Protein AF-A0A7V9G8Z5-F1 (afdb_monomer_lite)

Radius of gyration: 15.53 Å; chains: 1; bounding box: 45×29×44 Å

Foldseek 3Di:
DVVVCVVPPQPVVDDPPDDLLCLCVPQPVVLLVCCVVPVPCSNVVSLVVCCVPVCPPNLNLSNLLSCVLNVNDDLVVQCPRPPNQQSLLSCLQSVLSSCVVVVNLVSSLVSLVVSLPDDQSNHDVDRNVPSNVSSVVSNVVSVVD

Secondary structure (DSSP, 8-state):
-HHHHHHSPPPTT------GGGHHIIIIIHHHHHHHTT-TTHHHHHHHHHHHH-TTSGGGHHHHHHHHHTTSS-HHHHHT-SS-TTHHHHHHHHHHHHHHHTT-HHHHHHHHHHHHHS-HHHH-SS--HHHHHHHHHHHHHHTT-

Structure (mmCIF, N/CA/C/O backbone):
data_AF-A0A7V9G8Z5-F1
#
_entry.id   AF-A0A7V9G8Z5-F1
#
loop_
_atom_site.group_PDB
_atom_site.id
_atom_site.type_symbol
_atom_site.label_atom_id
_atom_site.label_alt_id
_atom_site.label_comp_id
_atom_site.label_asym_id
_atom_site.label_entity_id
_atom_site.label_seq_id
_atom_site.pdbx_PDB_ins_code
_atom_site.Cartn_x
_atom_site.Cartn_y
_atom_site.Cartn_z
_atom_site.occupancy
_atom_site.B_iso_or_equiv
_atom_site.auth_seq_id
_atom_site.auth_comp_id
_atom_site.auth_asym_id
_atom_site.auth_atom_id
_atom_site.pdbx_PDB_model_num
ATOM 1 N N . MET A 1 1 ? -31.283 4.859 -15.059 1.00 49.09 1 MET A N 1
ATOM 2 C CA . MET A 1 1 ? -29.972 4.399 -14.544 1.00 49.09 1 MET A CA 1
ATOM 3 C C . MET A 1 1 ? -29.201 3.516 -15.525 1.00 49.09 1 MET A C 1
ATOM 5 O O . MET A 1 1 ? -28.003 3.720 -15.611 1.00 49.09 1 MET A O 1
ATOM 9 N N . ALA A 1 2 ? -29.833 2.627 -16.309 1.00 52.03 2 ALA A N 1
ATOM 10 C CA . ALA A 1 2 ? -29.133 1.759 -17.279 1.00 52.03 2 ALA A CA 1
ATOM 11 C C . ALA A 1 2 ? -28.231 2.510 -18.292 1.00 52.03 2 ALA A C 1
ATOM 13 O O . ALA A 1 2 ? -27.101 2.116 -18.533 1.00 52.03 2 ALA A O 1
ATOM 14 N N . ARG A 1 3 ? -28.675 3.674 -18.781 1.00 54.94 3 ARG A N 1
ATOM 15 C CA . ARG A 1 3 ? -28.001 4.430 -19.854 1.00 54.94 3 ARG A CA 1
ATOM 16 C C . ARG A 1 3 ? -26.635 5.039 -19.497 1.00 54.94 3 ARG A C 1
ATOM 18 O O . ARG A 1 3 ? -25.871 5.362 -20.395 1.00 54.94 3 ARG A O 1
ATOM 25 N N . ALA A 1 4 ? -26.351 5.242 -18.209 1.00 41.53 4 ALA A N 1
ATOM 26 C CA . ALA A 1 4 ? -25.073 5.805 -17.770 1.00 41.53 4 ALA A CA 1
ATOM 27 C C . ALA A 1 4 ? -23.979 4.729 -17.712 1.00 41.53 4 ALA A C 1
ATOM 29 O O . ALA A 1 4 ? -22.848 5.000 -18.087 1.00 41.53 4 ALA A O 1
ATOM 30 N N . LEU A 1 5 ? -24.327 3.505 -17.300 1.00 47.25 5 LEU A N 1
ATOM 31 C CA . LEU A 1 5 ? -23.384 2.385 -17.267 1.00 47.25 5 LEU A CA 1
ATOM 32 C C . LEU A 1 5 ? -22.905 2.017 -18.674 1.00 47.25 5 LEU A C 1
ATOM 34 O O . LEU A 1 5 ? -21.713 1.821 -18.851 1.00 47.25 5 LEU A O 1
ATOM 38 N N . ASP A 1 6 ? -23.792 2.039 -19.672 1.00 67.56 6 ASP A N 1
ATOM 39 C CA . ASP A 1 6 ? -23.425 1.746 -21.065 1.00 67.56 6 ASP A CA 1
ATOM 40 C C . ASP A 1 6 ? -22.537 2.835 -21.693 1.00 67.56 6 ASP A C 1
ATOM 42 O O . ASP A 1 6 ? -21.683 2.541 -22.522 1.00 67.56 6 ASP A O 1
ATOM 46 N N . MET A 1 7 ? -22.705 4.102 -21.292 1.00 52.19 7 MET A N 1
ATOM 47 C CA . MET A 1 7 ? -21.887 5.218 -21.793 1.00 52.19 7 MET A CA 1
ATOM 48 C C . MET A 1 7 ? -20.462 5.233 -21.231 1.00 52.19 7 MET A C 1
ATOM 50 O O . MET A 1 7 ? -19.572 5.798 -21.863 1.00 52.19 7 MET A O 1
ATOM 54 N N . PHE A 1 8 ? -20.257 4.655 -20.047 1.00 58.12 8 PHE A N 1
ATOM 55 C CA . PHE A 1 8 ? -18.950 4.564 -19.389 1.00 58.12 8 PHE A CA 1
ATOM 56 C C . PHE A 1 8 ? -18.412 3.130 -19.345 1.00 58.12 8 PHE A C 1
ATOM 58 O O . PHE A 1 8 ? -17.396 2.880 -18.695 1.00 58.12 8 PHE A O 1
ATOM 65 N N . ALA A 1 9 ? -19.085 2.191 -20.014 1.00 61.31 9 ALA A N 1
ATOM 66 C CA . ALA A 1 9 ? -18.601 0.833 -20.165 1.00 61.31 9 ALA A CA 1
ATOM 67 C C . ALA A 1 9 ? -17.293 0.882 -20.954 1.00 61.31 9 ALA A C 1
ATOM 69 O O . ALA A 1 9 ? -17.237 1.410 -22.066 1.00 61.31 9 ALA A O 1
ATOM 70 N N . VAL A 1 10 ? -16.229 0.357 -20.353 1.00 58.94 10 VAL A N 1
ATOM 71 C CA . VAL A 1 10 ? -14.953 0.211 -21.045 1.00 58.94 10 VAL A CA 1
ATOM 72 C C . VAL A 1 10 ? -15.172 -0.819 -22.156 1.00 58.94 10 VAL A C 1
ATOM 74 O O . VAL A 1 10 ? -15.652 -1.910 -21.843 1.00 58.94 10 VAL A O 1
ATOM 77 N N . PRO A 1 11 ? -14.899 -0.488 -23.431 1.00 67.88 11 PRO A N 1
ATOM 78 C CA . PRO A 1 11 ? -15.093 -1.428 -24.528 1.00 67.88 11 PRO A CA 1
ATOM 79 C C . PRO A 1 11 ? -14.335 -2.735 -24.290 1.00 67.88 11 PRO A C 1
ATOM 81 O O . PRO A 1 11 ? -13.238 -2.717 -23.732 1.00 67.88 11 PRO A O 1
ATOM 84 N N . ASP A 1 12 ? -14.886 -3.858 -24.751 1.00 60.88 12 ASP A N 1
ATOM 85 C CA . ASP A 1 12 ? -14.206 -5.153 -24.663 1.00 60.88 12 ASP A CA 1
ATOM 86 C C . ASP A 1 12 ? -12.815 -5.084 -25.313 1.00 60.88 12 ASP A C 1
ATOM 88 O O . ASP A 1 12 ? -12.659 -4.657 -26.459 1.00 60.88 12 ASP A O 1
ATOM 92 N N . GLY A 1 13 ? -11.790 -5.495 -24.562 1.00 64.94 13 GLY A N 1
ATOM 93 C CA . GLY A 1 13 ? -10.387 -5.428 -24.987 1.00 64.94 13 GLY A CA 1
ATOM 94 C C . GLY A 1 13 ? -9.709 -4.070 -24.771 1.00 64.94 13 GLY A C 1
ATOM 95 O O . GLY A 1 13 ? -8.499 -3.966 -24.967 1.00 64.94 13 GLY A O 1
ATOM 96 N N . CYS A 1 14 ? -10.442 -3.048 -24.329 1.00 47.19 14 CYS A N 1
ATOM 97 C CA . CYS A 1 14 ? -9.861 -1.843 -23.759 1.00 47.19 14 CYS A CA 1
ATOM 98 C C . CYS A 1 14 ? -9.802 -1.991 -22.238 1.00 47.19 14 CYS A C 1
ATOM 100 O O . CYS A 1 14 ? -10.784 -2.338 -21.588 1.00 47.19 14 CYS A O 1
ATOM 102 N N . GLU A 1 15 ? -8.648 -1.692 -21.655 1.00 59.62 15 GLU A N 1
ATOM 103 C CA . GLU A 1 15 ? -8.539 -1.451 -20.221 1.00 59.62 15 GLU A CA 1
ATOM 104 C C . GLU A 1 15 ? -8.462 0.057 -19.995 1.00 59.62 15 GLU A C 1
ATOM 106 O O . GLU A 1 15 ? -7.972 0.809 -20.843 1.00 59.62 15 GLU A O 1
ATOM 111 N N . PHE A 1 16 ? -8.979 0.523 -18.859 1.00 52.06 16 PHE A N 1
ATOM 112 C CA . PHE A 1 16 ? -8.830 1.917 -18.463 1.00 52.06 16 PHE A CA 1
ATOM 113 C C . PHE A 1 16 ? -7.331 2.205 -18.281 1.00 52.06 16 PHE A C 1
ATOM 115 O O . PHE A 1 16 ? -6.743 1.878 -17.249 1.00 52.06 16 PHE A O 1
ATOM 122 N N . HIS A 1 17 ? -6.715 2.827 -19.285 1.00 52.06 17 HIS A N 1
ATOM 123 C CA . HIS A 1 17 ? -5.399 3.439 -19.166 1.00 52.06 17 HIS A CA 1
ATOM 124 C C . HIS A 1 17 ? -5.562 4.765 -18.427 1.00 52.06 17 HIS A C 1
ATOM 126 O O . HIS A 1 17 ? -5.611 5.838 -19.027 1.00 52.06 17 HIS A O 1
ATOM 132 N N . GLN A 1 18 ? -5.735 4.694 -17.108 1.00 54.31 18 GLN A N 1
ATOM 133 C CA . GLN A 1 18 ? -5.551 5.885 -16.293 1.00 54.31 18 GLN A CA 1
ATOM 134 C C . GLN A 1 18 ? -4.058 6.198 -16.322 1.00 54.31 18 GLN A C 1
ATOM 136 O O . GLN A 1 18 ? -3.235 5.330 -16.037 1.00 54.31 18 GLN A O 1
ATOM 141 N N . SER A 1 19 ? -3.725 7.425 -16.724 1.00 52.47 19 SER A N 1
ATOM 142 C CA . SER A 1 19 ? -2.387 7.985 -16.568 1.00 52.47 19 SER A CA 1
ATOM 143 C C . SER A 1 19 ? -1.859 7.685 -15.160 1.00 52.47 19 SER A C 1
ATOM 145 O O . SER A 1 19 ? -2.642 7.625 -14.210 1.00 52.47 19 SER A O 1
ATOM 147 N N . GLU A 1 20 ? -0.546 7.483 -15.065 1.00 58.03 20 GLU A N 1
ATOM 148 C CA . GLU A 1 20 ? 0.275 6.897 -13.985 1.00 58.03 20 GLU A CA 1
ATOM 149 C C . GLU A 1 20 ? -0.131 7.182 -12.513 1.00 58.03 20 GLU A C 1
ATOM 151 O O . GLU A 1 20 ? 0.265 6.449 -11.609 1.00 58.03 20 GLU A O 1
ATOM 156 N N . GLY A 1 21 ? -0.961 8.189 -12.234 1.00 64.19 21 GLY A N 1
ATOM 157 C CA . GLY A 1 21 ? -1.369 8.623 -10.895 1.00 64.19 21 GLY A CA 1
ATOM 158 C C . GLY A 1 21 ? -2.452 7.808 -10.169 1.00 64.19 21 GLY A C 1
ATOM 159 O O . GLY A 1 21 ? -2.797 8.174 -9.050 1.00 64.19 21 GLY A O 1
ATOM 160 N N . PHE A 1 22 ? -3.023 6.734 -10.738 1.00 76.62 22 PHE A N 1
ATOM 161 C CA . PHE A 1 22 ? -4.100 5.964 -10.067 1.00 76.62 22 PHE A CA 1
ATOM 162 C C . PHE A 1 22 ? -3.795 4.485 -9.804 1.00 76.62 22 PHE A C 1
ATOM 164 O O . PHE A 1 22 ? -4.663 3.745 -9.332 1.00 76.62 22 PHE A O 1
ATOM 171 N N . THR A 1 23 ? -2.559 4.047 -10.035 1.00 83.56 23 THR A N 1
ATOM 172 C CA . THR A 1 23 ? -2.156 2.643 -9.898 1.00 83.56 23 THR A CA 1
ATOM 173 C C . THR A 1 23 ? -2.435 2.090 -8.494 1.00 83.56 23 THR A C 1
ATOM 175 O O . THR A 1 23 ? -3.166 1.110 -8.344 1.00 83.56 23 THR A O 1
ATOM 178 N N . LEU A 1 24 ? -1.959 2.756 -7.437 1.00 89.44 24 LEU A N 1
ATOM 179 C CA . LEU A 1 24 ? -2.230 2.322 -6.058 1.00 89.44 24 LEU A CA 1
ATOM 180 C C . LEU A 1 24 ? -3.725 2.348 -5.714 1.00 89.44 24 LEU A C 1
ATOM 182 O O . LEU A 1 24 ? -4.198 1.503 -4.951 1.00 89.44 24 LEU A O 1
ATOM 186 N N . ASN A 1 25 ? -4.485 3.279 -6.290 1.00 89.06 25 ASN A N 1
ATOM 187 C CA . ASN A 1 25 ? -5.906 3.417 -5.990 1.00 89.06 25 ASN A CA 1
ATOM 188 C C . ASN A 1 25 ? -6.683 2.164 -6.407 1.00 89.06 25 ASN A C 1
ATOM 190 O O . ASN A 1 25 ? -7.397 1.581 -5.590 1.00 89.06 25 ASN A O 1
ATOM 194 N N . ASN A 1 26 ? -6.488 1.718 -7.646 1.00 88.19 26 ASN A N 1
ATOM 195 C CA . ASN A 1 26 ? -7.261 0.621 -8.224 1.00 88.19 26 ASN A CA 1
ATOM 196 C C . ASN A 1 26 ? -6.842 -0.752 -7.683 1.00 88.19 26 ASN A C 1
ATOM 198 O O . ASN A 1 26 ? -7.700 -1.590 -7.406 1.00 88.19 26 ASN A O 1
ATOM 202 N N . TYR A 1 27 ? -5.538 -0.973 -7.494 1.00 91.69 27 TYR A N 1
ATOM 203 C CA . TYR A 1 27 ? -5.013 -2.301 -7.162 1.00 91.69 27 TYR A CA 1
ATOM 204 C C . TYR A 1 27 ? -4.801 -2.537 -5.665 1.00 91.69 27 TYR A C 1
ATOM 206 O O . TYR A 1 27 ? -4.725 -3.687 -5.239 1.00 91.69 27 TYR A O 1
ATOM 214 N N . VAL A 1 28 ? -4.718 -1.476 -4.856 1.00 95.81 28 VAL A N 1
ATOM 215 C CA . VAL A 1 28 ? -4.359 -1.584 -3.433 1.00 95.81 28 VAL A CA 1
ATOM 216 C C . VAL A 1 28 ? -5.395 -0.915 -2.530 1.00 95.81 28 VAL A C 1
ATOM 218 O O . VAL A 1 28 ? -5.995 -1.574 -1.680 1.00 95.81 28 VAL A O 1
ATOM 221 N N . ILE A 1 29 ? -5.644 0.384 -2.712 1.00 96.69 29 ILE A N 1
ATOM 222 C CA . ILE A 1 29 ? -6.465 1.174 -1.782 1.00 96.69 29 ILE A CA 1
ATOM 223 C C . ILE A 1 29 ? -7.939 0.771 -1.864 1.00 96.69 29 ILE A C 1
ATOM 225 O O . ILE A 1 29 ? -8.553 0.515 -0.830 1.00 96.69 29 ILE A O 1
ATOM 229 N N . VAL A 1 30 ? -8.525 0.671 -3.060 1.00 96.19 30 VAL A N 1
ATOM 230 C CA . VAL A 1 30 ? -9.938 0.281 -3.208 1.00 96.19 30 VAL A CA 1
ATOM 231 C C . VAL A 1 30 ? -10.205 -1.128 -2.654 1.00 96.19 30 VAL A C 1
ATOM 233 O O . VAL A 1 30 ? -11.132 -1.263 -1.850 1.00 96.19 30 VAL A O 1
ATOM 236 N N . PRO A 1 31 ? -9.417 -2.174 -2.980 1.00 96.75 31 PRO A N 1
ATOM 237 C CA . PRO A 1 31 ? -9.571 -3.489 -2.354 1.00 96.75 31 PRO A CA 1
ATOM 238 C C . PRO A 1 31 ? -9.452 -3.458 -0.827 1.00 96.75 31 PRO A C 1
ATOM 240 O O . PRO A 1 31 ? -10.258 -4.086 -0.141 1.00 96.75 31 PRO A O 1
ATOM 243 N N . PHE A 1 32 ? -8.512 -2.679 -0.284 1.00 98.12 32 PHE A N 1
ATOM 244 C CA . PHE A 1 32 ? -8.382 -2.495 1.161 1.00 98.12 32 PHE A CA 1
ATOM 245 C C . PHE A 1 32 ? -9.621 -1.839 1.788 1.00 98.12 32 PHE A C 1
ATOM 247 O O . PHE A 1 32 ? -10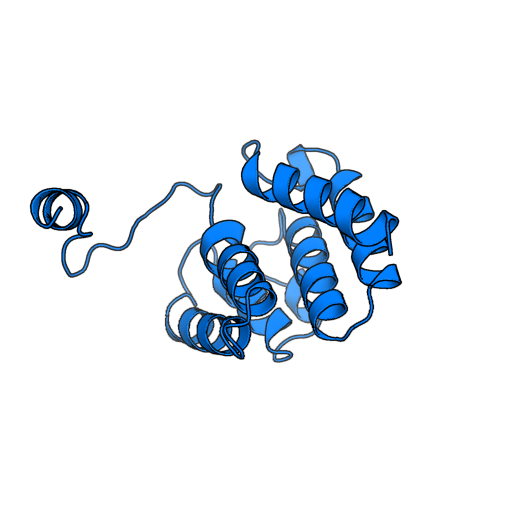.120 -2.305 2.811 1.00 98.12 32 PHE A O 1
ATOM 254 N N . LEU A 1 33 ? -10.161 -0.786 1.171 1.00 97.25 33 LEU A N 1
ATOM 255 C CA . LEU A 1 33 ? -11.387 -0.135 1.642 1.00 97.25 33 LEU A CA 1
ATOM 256 C C . LEU A 1 33 ? -12.585 -1.094 1.623 1.00 97.25 33 LEU A C 1
ATOM 258 O O . LEU A 1 33 ? -13.399 -1.069 2.547 1.00 97.25 33 LEU A O 1
ATOM 262 N N . ARG A 1 34 ? -12.676 -1.967 0.612 1.00 96.94 34 ARG A N 1
ATOM 263 C CA . ARG A 1 34 ? -13.701 -3.021 0.553 1.00 96.94 34 ARG A CA 1
ATOM 264 C C . ARG A 1 34 ? -13.545 -4.007 1.710 1.00 96.94 34 ARG A C 1
ATOM 266 O O . ARG A 1 34 ? -14.535 -4.283 2.388 1.00 96.94 34 ARG A O 1
ATOM 273 N N . GLU A 1 35 ? -12.320 -4.438 2.004 1.00 97.19 35 GLU A N 1
ATOM 274 C CA . GLU A 1 35 ? -12.019 -5.292 3.160 1.00 97.19 35 GLU A CA 1
ATOM 275 C C . GLU A 1 35 ? -12.470 -4.631 4.478 1.00 97.19 35 GLU A C 1
ATOM 277 O O . GLU A 1 35 ? -13.197 -5.239 5.264 1.00 97.19 35 GLU A O 1
ATOM 282 N N . LEU A 1 36 ? -12.140 -3.346 4.681 1.00 94.75 36 LEU A N 1
ATOM 283 C CA . LEU A 1 36 ? -12.574 -2.572 5.854 1.00 94.75 36 LEU A CA 1
ATOM 284 C C . LEU A 1 36 ? -14.098 -2.407 5.947 1.00 94.75 36 LEU A C 1
ATOM 286 O O . LEU A 1 36 ? -14.632 -2.281 7.048 1.00 94.75 36 LEU A O 1
ATOM 290 N N . SER A 1 37 ? -14.800 -2.403 4.813 1.00 96.81 37 SER A N 1
ATOM 291 C CA . SER A 1 37 ? -16.266 -2.319 4.759 1.00 96.81 37 SER A CA 1
ATOM 292 C C . SER A 1 37 ? -16.979 -3.655 5.007 1.00 96.81 37 SER A C 1
ATOM 294 O O . SER A 1 37 ? -18.207 -3.693 5.046 1.00 96.81 37 SER A O 1
ATOM 296 N N . GLY A 1 38 ? -16.228 -4.746 5.197 1.00 96.69 38 GLY A N 1
ATOM 297 C CA . GLY A 1 38 ? -16.762 -6.074 5.499 1.00 96.69 38 GLY A CA 1
ATOM 298 C C . GLY A 1 38 ? -16.786 -7.051 4.320 1.00 96.69 38 GLY A C 1
ATOM 299 O O . GLY A 1 38 ? -17.174 -8.203 4.517 1.00 96.69 38 GLY A O 1
ATOM 300 N N . ASP A 1 39 ? -16.342 -6.647 3.124 1.00 97.50 39 ASP A N 1
ATOM 301 C CA . ASP A 1 39 ? -16.145 -7.556 1.986 1.00 97.50 39 ASP A CA 1
ATOM 302 C C . ASP A 1 39 ? -14.873 -8.388 2.204 1.00 97.50 39 ASP A C 1
ATOM 304 O O . ASP A 1 39 ? -13.790 -8.065 1.714 1.00 97.50 39 ASP A O 1
ATOM 308 N N . ARG A 1 40 ? -15.006 -9.446 3.012 1.00 97.12 40 ARG A N 1
ATOM 309 C CA . ARG A 1 40 ? -13.882 -10.299 3.405 1.00 97.12 40 ARG A CA 1
ATOM 310 C C . ARG A 1 40 ? -13.214 -10.947 2.190 1.00 97.12 40 ARG A C 1
ATOM 312 O O . ARG A 1 40 ? -13.867 -11.543 1.325 1.00 97.12 40 ARG A O 1
ATOM 319 N N . GLY A 1 41 ? -11.890 -10.882 2.154 1.00 97.31 41 GLY A N 1
ATOM 320 C CA . GLY A 1 41 ? -11.057 -11.420 1.083 1.00 97.31 41 GLY A CA 1
ATOM 321 C C . GLY A 1 41 ? -11.029 -10.567 -0.187 1.00 97.31 41 GLY A C 1
ATOM 322 O O . GLY A 1 41 ? -10.483 -11.028 -1.191 1.00 97.31 41 GLY A O 1
ATOM 323 N N . ALA A 1 42 ? -11.591 -9.354 -0.177 1.00 97.44 42 ALA A N 1
ATOM 324 C CA . ALA A 1 42 ? -11.480 -8.414 -1.289 1.00 97.44 42 ALA A CA 1
ATOM 325 C C . ALA A 1 42 ? -10.014 -8.141 -1.641 1.00 97.44 42 ALA A C 1
ATOM 327 O O . ALA A 1 42 ? -9.658 -8.181 -2.821 1.00 97.44 42 ALA A O 1
ATOM 328 N N . MET A 1 43 ? -9.154 -7.957 -0.632 1.00 97.81 43 MET A N 1
ATOM 329 C CA . MET A 1 43 ? -7.725 -7.737 -0.864 1.00 97.81 43 MET A CA 1
ATOM 330 C 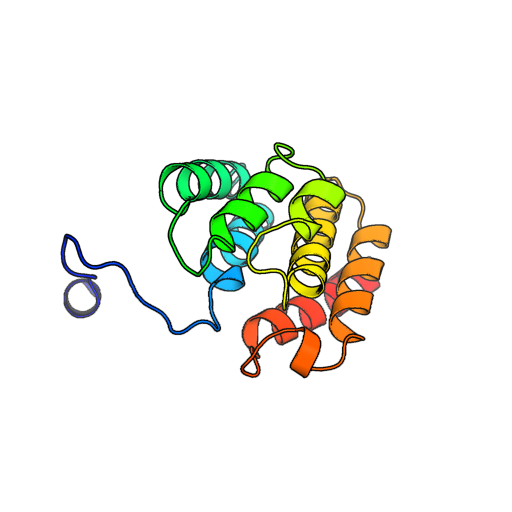C . MET A 1 43 ? -7.052 -8.966 -1.486 1.00 97.81 43 MET A C 1
ATOM 332 O O . MET A 1 43 ? -6.328 -8.849 -2.474 1.00 97.81 43 MET A O 1
ATOM 336 N N . ALA A 1 44 ? -7.330 -10.160 -0.954 1.00 98.19 44 ALA A N 1
ATOM 337 C CA . ALA A 1 44 ? -6.743 -11.402 -1.454 1.00 98.19 44 ALA A CA 1
ATOM 338 C C . ALA A 1 44 ? -7.139 -11.678 -2.916 1.00 98.19 44 ALA A C 1
ATOM 340 O O . ALA A 1 44 ? -6.284 -12.022 -3.733 1.00 98.19 44 ALA A O 1
ATOM 341 N N . ARG A 1 45 ? -8.419 -11.473 -3.267 1.00 97.88 45 ARG A N 1
ATOM 342 C CA . ARG A 1 45 ? -8.909 -11.616 -4.649 1.00 97.88 45 ARG A CA 1
ATOM 343 C C . ARG A 1 45 ? -8.255 -10.607 -5.588 1.00 97.88 45 ARG A C 1
ATOM 345 O O . ARG A 1 45 ? -7.799 -11.000 -6.657 1.00 97.88 45 ARG A O 1
ATOM 352 N N . ALA A 1 46 ? -8.164 -9.340 -5.180 1.00 96.44 46 ALA A N 1
ATOM 353 C CA . ALA A 1 46 ? -7.519 -8.304 -5.982 1.00 96.44 46 ALA A CA 1
ATOM 354 C C . ALA A 1 46 ? -6.031 -8.603 -6.214 1.00 96.44 46 ALA A C 1
ATOM 356 O O . ALA A 1 46 ? -5.552 -8.482 -7.341 1.00 96.44 46 ALA A O 1
ATOM 357 N N . CYS A 1 47 ? -5.312 -9.067 -5.187 1.00 97.88 47 CYS A N 1
ATOM 358 C CA . CYS A 1 47 ? -3.906 -9.442 -5.326 1.00 97.88 47 CYS A CA 1
ATOM 359 C C . CYS A 1 47 ? -3.723 -10.627 -6.285 1.00 97.88 47 CYS A C 1
ATOM 361 O O . CYS A 1 47 ? -2.827 -10.603 -7.129 1.00 97.88 47 CYS A O 1
ATOM 363 N N . ALA A 1 48 ? -4.571 -11.655 -6.179 1.00 98.00 48 ALA A N 1
ATOM 364 C CA . ALA A 1 48 ? -4.529 -12.809 -7.073 1.00 98.00 48 ALA A CA 1
ATOM 365 C C . ALA A 1 48 ? -4.781 -12.406 -8.537 1.00 98.00 48 ALA A C 1
ATOM 367 O O . ALA A 1 48 ? -4.001 -12.776 -9.417 1.00 98.00 48 ALA A O 1
ATOM 368 N N . ASP A 1 49 ? -5.817 -11.603 -8.785 1.00 96.12 49 ASP A N 1
ATOM 369 C CA . ASP A 1 49 ? -6.166 -11.138 -10.129 1.00 96.12 49 ASP A CA 1
ATOM 370 C C . ASP A 1 49 ? -5.055 -10.264 -10.732 1.00 96.12 49 ASP A C 1
ATOM 372 O O . ASP A 1 49 ? -4.523 -10.583 -11.800 1.00 96.12 49 ASP A O 1
ATOM 376 N N . THR A 1 50 ? -4.598 -9.253 -9.985 1.00 95.31 50 THR A N 1
ATOM 377 C CA . THR A 1 50 ? -3.521 -8.335 -10.395 1.00 95.31 50 THR A CA 1
ATOM 378 C C . THR A 1 50 ? -2.243 -9.094 -10.741 1.00 95.31 50 THR A C 1
ATOM 380 O O . THR A 1 50 ? -1.614 -8.835 -11.764 1.00 95.31 50 THR A O 1
ATOM 383 N N . ARG A 1 51 ? -1.854 -10.088 -9.936 1.00 96.31 51 ARG A N 1
ATOM 384 C CA . ARG A 1 51 ? -0.658 -10.894 -10.223 1.00 96.31 51 ARG A CA 1
ATOM 385 C C . ARG A 1 51 ? -0.789 -11.734 -11.487 1.00 96.31 51 ARG A C 1
ATOM 387 O O . ARG A 1 51 ? 0.222 -11.975 -12.144 1.00 96.31 51 ARG A O 1
ATOM 394 N N . SER A 1 52 ? -1.999 -12.187 -11.810 1.00 96.00 52 SER A N 1
ATOM 395 C CA . SER A 1 52 ? -2.255 -13.008 -12.995 1.00 96.00 52 SER A CA 1
ATOM 396 C C . SER A 1 52 ? -2.306 -12.203 -14.297 1.00 96.00 52 SER A C 1
ATOM 398 O O . SER A 1 52 ? -1.995 -12.751 -15.351 1.00 96.00 52 SER A O 1
ATOM 400 N N . ARG A 1 53 ? -2.651 -10.908 -14.231 1.00 91.44 53 ARG A N 1
ATOM 401 C CA . ARG A 1 53 ? -2.917 -10.073 -15.418 1.00 91.44 53 ARG A CA 1
ATOM 402 C C . ARG A 1 53 ? -1.930 -8.928 -15.610 1.00 91.44 53 ARG A C 1
ATOM 404 O O . ARG A 1 53 ? -1.558 -8.612 -16.732 1.00 91.44 53 ARG A O 1
ATOM 411 N N . CYS A 1 54 ? -1.448 -8.332 -14.525 1.00 90.94 54 CYS A N 1
ATOM 412 C CA . CYS A 1 54 ? -0.743 -7.052 -14.569 1.00 90.94 54 CYS A CA 1
ATOM 413 C C . CYS A 1 54 ? 0.786 -7.186 -14.525 1.00 90.94 54 CYS A C 1
ATOM 415 O O . CYS A 1 54 ? 1.470 -6.230 -14.167 1.00 90.94 54 CYS A O 1
ATOM 417 N N . ARG A 1 55 ? 1.356 -8.349 -14.885 1.00 92.38 55 ARG A N 1
ATOM 418 C CA . ARG A 1 55 ? 2.821 -8.553 -14.862 1.00 92.38 55 ARG A CA 1
ATOM 419 C C . ARG A 1 55 ? 3.576 -7.560 -15.749 1.00 92.38 55 ARG A C 1
ATOM 421 O O . ARG A 1 55 ? 4.716 -7.248 -15.436 1.00 92.38 55 ARG A O 1
ATOM 428 N N . TYR A 1 56 ? 2.962 -7.079 -16.826 1.00 88.38 56 TYR A N 1
ATOM 429 C CA . TYR A 1 56 ? 3.584 -6.172 -17.798 1.00 88.38 56 TYR A CA 1
ATOM 430 C C . TYR A 1 56 ? 2.857 -4.824 -17.913 1.00 88.38 56 TYR A C 1
ATOM 432 O O . TYR A 1 56 ? 3.016 -4.124 -18.907 1.00 88.38 56 TYR A O 1
ATOM 440 N N . VAL A 1 57 ? 2.046 -4.470 -16.914 1.00 87.31 57 VAL A N 1
ATOM 441 C CA . VAL A 1 57 ? 1.234 -3.245 -16.902 1.00 87.31 57 VAL A CA 1
ATOM 442 C C . VAL A 1 57 ? 1.864 -2.235 -15.938 1.00 87.31 57 VAL A C 1
ATOM 444 O O . VAL A 1 57 ? 2.315 -2.643 -14.868 1.00 87.31 57 VAL A O 1
ATOM 447 N N . TYR A 1 58 ? 1.886 -0.947 -16.310 1.00 85.88 58 TYR A N 1
ATOM 448 C CA . TYR A 1 58 ? 2.403 0.172 -15.496 1.00 85.88 58 TYR A CA 1
ATOM 449 C C . TYR A 1 58 ? 3.759 -0.146 -14.859 1.00 85.88 58 TYR A C 1
ATOM 451 O O . TYR A 1 58 ? 3.872 -0.265 -13.637 1.00 85.88 58 TYR A O 1
ATOM 459 N N . GLU A 1 59 ? 4.754 -0.437 -15.704 1.00 90.69 59 GLU A N 1
ATOM 460 C CA . GLU A 1 59 ? 6.128 -0.705 -15.257 1.00 90.69 59 GLU A CA 1
ATOM 461 C C . GLU A 1 59 ? 6.226 -1.848 -14.222 1.00 90.69 59 GLU A C 1
ATOM 463 O O . GLU A 1 59 ? 7.229 -1.999 -13.527 1.00 90.69 59 GLU A O 1
ATOM 468 N N . GLN A 1 60 ? 5.209 -2.720 -14.172 1.00 93.06 60 GLN A N 1
ATOM 469 C CA . GLN A 1 60 ? 5.032 -3.830 -13.228 1.00 93.06 60 GLN A CA 1
ATOM 470 C C . GLN A 1 60 ? 4.678 -3.422 -11.785 1.00 93.06 60 GLN A C 1
ATOM 472 O O . GLN A 1 60 ? 4.555 -4.304 -10.930 1.00 93.06 60 GLN A O 1
ATOM 477 N N . HIS A 1 61 ? 4.438 -2.140 -11.493 1.00 93.31 61 HIS A N 1
ATOM 478 C CA . HIS A 1 61 ? 4.130 -1.662 -10.138 1.00 93.31 61 HIS A CA 1
ATOM 479 C C . HIS A 1 61 ? 2.928 -2.380 -9.497 1.00 93.31 61 HIS A C 1
ATOM 481 O O . HIS A 1 61 ? 3.059 -2.848 -8.358 1.00 93.31 61 HIS A O 1
ATOM 487 N N . PRO A 1 62 ? 1.778 -2.570 -10.195 1.00 94.81 62 PRO A N 1
ATOM 488 C CA . PRO A 1 62 ? 0.654 -3.322 -9.636 1.00 94.81 62 PRO A CA 1
ATOM 489 C C . PRO A 1 62 ? 1.058 -4.731 -9.216 1.00 94.81 62 PRO A C 1
ATOM 491 O O . PRO A 1 62 ? 0.662 -5.214 -8.156 1.00 94.81 62 PRO A O 1
ATOM 494 N N . TRP A 1 63 ? 1.865 -5.392 -10.049 1.00 96.50 63 TRP A N 1
ATOM 495 C CA . TRP A 1 63 ? 2.292 -6.761 -9.813 1.00 96.50 63 TRP A CA 1
ATOM 496 C C . TRP A 1 63 ? 3.176 -6.861 -8.570 1.00 96.50 63 TRP A C 1
ATOM 498 O O . TRP A 1 63 ? 2.983 -7.778 -7.769 1.00 96.50 63 TRP A O 1
ATOM 508 N N . TYR A 1 64 ? 4.109 -5.924 -8.374 1.00 98.00 64 TYR A N 1
ATOM 509 C CA . TYR A 1 64 ? 4.959 -5.890 -7.182 1.00 98.00 64 TYR A CA 1
ATOM 510 C C . TYR A 1 64 ? 4.145 -5.576 -5.922 1.00 98.00 64 TYR A C 1
ATOM 512 O O . TYR A 1 64 ? 4.280 -6.293 -4.928 1.00 98.00 64 TYR A O 1
ATOM 520 N N . CYS A 1 65 ? 3.234 -4.595 -5.974 1.00 97.8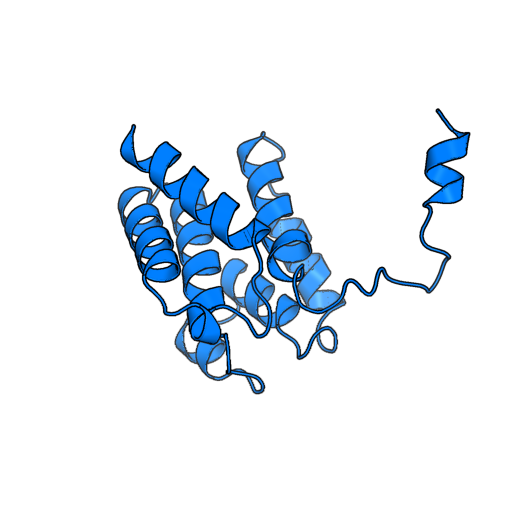1 65 CYS A N 1
ATOM 521 C CA . CYS A 1 65 ? 2.326 -4.270 -4.864 1.00 97.81 65 CYS A CA 1
ATOM 522 C C . CYS A 1 65 ? 1.493 -5.485 -4.447 1.00 97.81 65 CYS A C 1
ATOM 524 O O . CYS A 1 65 ? 1.502 -5.884 -3.282 1.00 97.81 65 CYS A O 1
ATOM 526 N N . ALA A 1 66 ? 0.837 -6.128 -5.413 1.00 98.06 66 ALA A N 1
ATOM 527 C CA . ALA A 1 66 ? 0.028 -7.315 -5.176 1.00 98.06 66 ALA A CA 1
ATOM 528 C C . ALA A 1 66 ? 0.857 -8.517 -4.694 1.00 98.06 66 ALA A C 1
ATOM 530 O O . ALA A 1 66 ? 0.393 -9.292 -3.861 1.00 98.06 66 ALA A O 1
ATOM 531 N N . SER A 1 67 ? 2.085 -8.689 -5.192 1.00 98.38 67 SER A N 1
ATOM 532 C CA . SER A 1 67 ? 2.974 -9.777 -4.760 1.00 98.38 67 SER A CA 1
ATOM 533 C C . SER A 1 67 ? 3.464 -9.590 -3.331 1.00 98.38 67 SER A C 1
ATOM 535 O O . SER A 1 67 ? 3.523 -10.567 -2.590 1.00 98.38 67 SER A O 1
ATOM 537 N N . TYR A 1 68 ? 3.766 -8.359 -2.921 1.00 98.69 68 TYR A N 1
ATOM 538 C CA . TYR A 1 68 ? 4.151 -8.065 -1.544 1.00 98.69 68 TYR A CA 1
ATOM 539 C C . TYR A 1 68 ? 2.973 -8.207 -0.575 1.00 98.69 68 TYR A C 1
ATOM 541 O O . TYR A 1 68 ? 3.100 -8.844 0.466 1.00 98.69 68 TYR A O 1
ATOM 549 N N . LEU A 1 69 ? 1.801 -7.672 -0.932 1.00 98.44 69 LEU A N 1
ATOM 550 C CA . LEU A 1 69 ? 0.587 -7.780 -0.112 1.00 98.44 69 LEU A CA 1
ATOM 551 C C . LEU A 1 69 ? 0.087 -9.224 0.040 1.00 98.44 69 LEU A C 1
ATOM 553 O O . LEU A 1 69 ? -0.574 -9.533 1.027 1.00 98.44 69 LEU A O 1
ATOM 557 N N . ALA A 1 70 ? 0.409 -10.099 -0.915 1.00 98.00 70 ALA A N 1
ATOM 558 C CA . ALA A 1 70 ? 0.118 -11.531 -0.866 1.00 98.00 70 ALA A CA 1
ATOM 559 C C . ALA A 1 70 ? 1.262 -12.378 -0.269 1.00 98.00 70 ALA A C 1
ATOM 561 O O . ALA A 1 70 ? 1.248 -13.596 -0.445 1.00 98.00 70 ALA A O 1
ATOM 562 N N . ASP A 1 71 ? 2.260 -11.749 0.367 1.00 98.12 71 ASP A N 1
ATOM 563 C CA . ASP A 1 71 ? 3.437 -12.393 0.974 1.00 98.12 71 ASP A CA 1
ATOM 564 C C . ASP A 1 71 ? 4.213 -13.330 0.019 1.00 98.12 71 ASP A C 1
ATOM 566 O O . ASP A 1 71 ? 4.832 -14.309 0.433 1.00 98.12 71 ASP A O 1
ATOM 570 N N . VAL A 1 72 ? 4.196 -13.036 -1.285 1.00 98.44 72 VAL A N 1
ATOM 571 C CA . VAL A 1 72 ? 4.947 -13.792 -2.305 1.00 98.44 72 VAL A CA 1
ATOM 572 C C . VAL A 1 72 ? 6.359 -13.258 -2.496 1.00 98.44 72 VAL A C 1
ATOM 574 O O . VAL A 1 72 ? 7.260 -14.017 -2.846 1.00 98.44 72 VAL A O 1
ATOM 577 N N . ILE A 1 73 ? 6.553 -11.963 -2.268 1.00 98.56 73 ILE A N 1
ATOM 578 C CA . ILE A 1 73 ? 7.869 -11.328 -2.232 1.00 98.56 73 ILE A CA 1
ATOM 579 C C . ILE A 1 73 ? 8.033 -10.579 -0.914 1.00 98.56 73 ILE A C 1
ATOM 581 O O . ILE A 1 73 ? 7.059 -10.091 -0.339 1.00 98.56 73 ILE A O 1
ATOM 585 N N . ASP A 1 74 ? 9.269 -10.481 -0.441 1.00 98.56 74 ASP A N 1
ATOM 586 C CA . ASP A 1 74 ? 9.612 -9.704 0.744 1.00 98.56 74 ASP A CA 1
ATOM 587 C C . ASP A 1 74 ? 9.933 -8.236 0.397 1.00 98.56 74 ASP A C 1
ATOM 589 O O . ASP A 1 74 ? 9.826 -7.795 -0.751 1.00 98.56 74 ASP A O 1
ATOM 593 N N . GLU A 1 75 ? 10.308 -7.449 1.411 1.00 98.56 75 GLU A N 1
ATOM 594 C CA . GLU A 1 75 ? 10.660 -6.032 1.231 1.00 98.56 75 GLU A CA 1
ATOM 595 C C . GLU A 1 75 ? 11.898 -5.851 0.349 1.00 98.56 75 GLU A C 1
ATOM 597 O O . GLU A 1 75 ? 11.948 -4.920 -0.455 1.00 98.56 75 GLU A O 1
ATOM 602 N N . ALA A 1 76 ? 12.887 -6.740 0.473 1.00 98.56 76 ALA A N 1
ATOM 603 C CA . ALA A 1 76 ? 14.115 -6.660 -0.307 1.00 98.56 76 ALA A CA 1
ATOM 604 C C . ALA A 1 76 ? 13.828 -6.887 -1.797 1.00 98.56 76 ALA A C 1
ATOM 606 O O . ALA A 1 76 ? 14.265 -6.103 -2.639 1.00 98.56 76 ALA A O 1
ATOM 607 N N . ALA A 1 77 ? 13.034 -7.907 -2.120 1.00 98.44 77 ALA A N 1
ATOM 608 C CA . ALA A 1 77 ? 12.596 -8.203 -3.476 1.00 98.44 77 ALA A CA 1
ATOM 609 C C . ALA A 1 77 ? 11.679 -7.112 -4.053 1.00 98.44 77 ALA A C 1
ATOM 611 O O . ALA A 1 77 ? 11.782 -6.807 -5.240 1.00 98.44 77 ALA A O 1
ATOM 612 N N . PHE A 1 78 ? 10.821 -6.491 -3.234 1.00 98.50 78 PHE A N 1
ATOM 613 C CA . PHE A 1 78 ? 10.002 -5.352 -3.662 1.00 98.50 78 PHE A CA 1
ATOM 614 C C . PHE A 1 78 ? 10.860 -4.142 -4.053 1.00 98.50 78 PHE A C 1
ATOM 616 O O . PHE A 1 78 ? 10.639 -3.521 -5.090 1.00 98.50 78 PHE A O 1
ATOM 623 N N . LEU A 1 79 ? 11.861 -3.807 -3.235 1.00 98.19 79 LEU A N 1
ATOM 624 C CA . LEU A 1 79 ? 12.760 -2.678 -3.493 1.00 98.19 79 LEU A CA 1
ATOM 625 C C . LEU A 1 79 ? 13.733 -2.942 -4.649 1.00 98.19 79 LEU A C 1
ATOM 627 O O . LEU A 1 79 ? 14.211 -1.994 -5.264 1.00 98.19 79 LEU A O 1
ATOM 631 N N . ALA A 1 80 ? 13.998 -4.210 -4.967 1.00 97.88 80 ALA A N 1
ATOM 632 C CA . ALA A 1 80 ? 14.814 -4.629 -6.103 1.00 97.88 80 ALA A CA 1
ATOM 633 C C . ALA A 1 80 ? 14.036 -4.697 -7.436 1.00 97.88 80 ALA A C 1
ATOM 635 O O . ALA A 1 80 ? 14.526 -5.285 -8.403 1.00 97.88 80 ALA A O 1
ATOM 636 N N . GLN A 1 81 ? 12.822 -4.136 -7.508 1.00 96.75 81 GLN A N 1
ATOM 637 C CA . GLN A 1 81 ? 12.052 -4.109 -8.750 1.00 96.75 81 GLN A CA 1
ATOM 638 C C . GLN A 1 81 ? 12.758 -3.289 -9.852 1.00 96.75 81 GLN A C 1
ATOM 640 O O . GLN A 1 81 ? 13.408 -2.288 -9.542 1.00 96.75 81 GLN A O 1
ATOM 645 N N . PRO A 1 82 ? 12.634 -3.673 -11.141 1.00 95.62 82 PRO A N 1
ATOM 646 C CA . PRO A 1 82 ? 13.346 -3.006 -12.234 1.00 95.62 82 PRO A CA 1
ATOM 647 C C . PRO A 1 82 ? 13.081 -1.500 -12.333 1.00 95.62 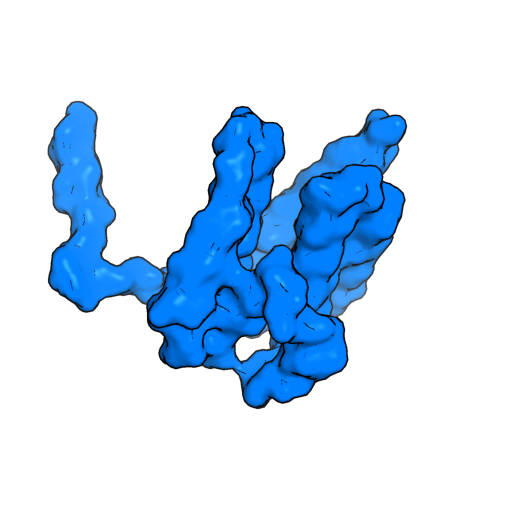82 PRO A C 1
ATOM 649 O O . PRO A 1 82 ? 14.007 -0.735 -12.596 1.00 95.62 82 PRO A O 1
ATOM 652 N N . TYR A 1 83 ? 11.837 -1.071 -12.100 1.00 93.31 83 TYR A N 1
ATOM 653 C CA . TYR A 1 83 ? 11.469 0.340 -12.040 1.00 93.31 83 TYR A CA 1
ATOM 654 C C . TYR A 1 83 ? 11.296 0.771 -10.579 1.00 93.31 83 TYR A C 1
ATOM 656 O O . TYR A 1 83 ? 10.233 0.658 -9.981 1.00 93.31 83 TYR A O 1
ATOM 664 N N . GLY A 1 84 ? 12.392 1.219 -9.966 1.00 95.12 84 GLY A N 1
ATOM 665 C CA . GLY A 1 84 ? 12.460 1.457 -8.521 1.00 95.12 84 GLY A CA 1
ATOM 666 C C . GLY A 1 84 ? 12.201 2.894 -8.060 1.00 95.12 84 GLY A C 1
ATOM 667 O O . GLY A 1 84 ? 12.330 3.157 -6.865 1.00 95.12 84 GLY A O 1
ATOM 668 N N . LEU A 1 85 ? 11.880 3.834 -8.962 1.00 94.25 85 LEU A N 1
ATOM 669 C CA . LEU A 1 85 ? 11.904 5.276 -8.659 1.00 94.25 85 LEU A CA 1
ATOM 670 C C . LEU A 1 85 ? 11.015 5.654 -7.460 1.00 94.25 85 LEU A C 1
ATOM 672 O O . LEU A 1 85 ? 11.434 6.433 -6.604 1.00 94.25 85 LEU A O 1
ATOM 676 N N . HIS A 1 86 ? 9.827 5.053 -7.370 1.00 94.75 86 HIS A N 1
ATOM 677 C CA . HIS A 1 86 ? 8.845 5.302 -6.307 1.00 94.75 86 HIS A CA 1
ATOM 678 C C . HIS A 1 86 ? 8.609 4.089 -5.398 1.00 94.75 86 HIS A C 1
ATOM 680 O O . HIS A 1 86 ? 7.777 4.145 -4.491 1.00 94.75 86 HIS A O 1
ATOM 686 N N . ALA A 1 87 ? 9.397 3.019 -5.562 1.00 96.56 87 ALA A N 1
ATOM 687 C CA . ALA A 1 87 ? 9.227 1.759 -4.838 1.00 96.56 87 ALA A CA 1
ATOM 688 C C . ALA A 1 87 ? 9.199 1.956 -3.315 1.00 96.56 87 ALA A C 1
ATOM 690 O O . ALA A 1 87 ? 8.412 1.343 -2.602 1.00 96.56 87 ALA A O 1
ATOM 691 N N . ARG A 1 88 ? 10.022 2.864 -2.778 1.00 98.12 88 ARG A N 1
ATOM 692 C CA . ARG A 1 88 ? 10.006 3.155 -1.338 1.00 98.12 88 ARG A CA 1
ATOM 693 C C . ARG A 1 88 ? 8.662 3.720 -0.868 1.00 98.12 88 ARG A C 1
ATOM 695 O O . ARG A 1 88 ? 8.198 3.346 0.206 1.00 98.12 88 ARG A O 1
ATOM 702 N N . ALA A 1 89 ? 8.068 4.636 -1.628 1.00 97.19 89 ALA A N 1
ATOM 703 C CA . ALA A 1 89 ? 6.794 5.248 -1.272 1.00 97.19 89 ALA A CA 1
ATOM 704 C C . ALA A 1 89 ? 5.654 4.221 -1.335 1.00 97.19 89 ALA A C 1
ATOM 706 O O . ALA A 1 89 ? 4.873 4.108 -0.390 1.00 97.19 89 ALA A O 1
ATOM 707 N N . GLU A 1 90 ? 5.619 3.415 -2.395 1.00 97.19 90 GLU A N 1
ATOM 708 C CA . GLU A 1 90 ? 4.636 2.341 -2.573 1.00 97.19 90 GLU A CA 1
ATOM 709 C C . GLU A 1 90 ? 4.751 1.264 -1.493 1.00 97.19 90 GLU A C 1
ATOM 711 O O . GLU A 1 90 ? 3.735 0.823 -0.948 1.00 97.19 90 GLU A O 1
ATOM 716 N N . LEU A 1 91 ? 5.981 0.889 -1.124 1.00 98.44 91 LEU A N 1
ATOM 717 C CA . LEU A 1 91 ? 6.230 -0.070 -0.054 1.00 98.44 91 LEU A CA 1
ATOM 718 C C . LEU A 1 91 ? 5.651 0.417 1.274 1.00 98.44 91 LEU A C 1
ATOM 720 O O . LEU A 1 91 ? 5.023 -0.369 1.974 1.00 98.44 91 LEU A O 1
ATOM 724 N N . LEU A 1 92 ? 5.822 1.697 1.624 1.00 98.69 92 LEU A N 1
ATOM 725 C CA . LEU A 1 92 ? 5.266 2.248 2.866 1.00 98.69 92 LEU A CA 1
ATOM 726 C C . LEU A 1 92 ? 3.737 2.135 2.898 1.00 98.69 92 LEU A C 1
ATOM 728 O O . LEU A 1 92 ? 3.181 1.713 3.910 1.00 98.69 92 LEU A O 1
ATOM 732 N N . ILE A 1 93 ? 3.058 2.438 1.787 1.00 98.50 93 ILE A N 1
ATOM 733 C CA . ILE A 1 93 ? 1.601 2.277 1.682 1.00 98.50 93 ILE A CA 1
ATOM 734 C C . ILE A 1 93 ? 1.198 0.803 1.807 1.00 98.50 93 ILE A C 1
ATOM 736 O O . ILE A 1 93 ? 0.324 0.471 2.611 1.00 98.50 93 ILE A O 1
ATOM 740 N N . CYS A 1 94 ? 1.843 -0.094 1.057 1.00 98.56 94 CYS A N 1
ATOM 741 C CA . CYS A 1 94 ? 1.519 -1.520 1.089 1.00 98.56 94 CYS A CA 1
ATOM 742 C C . CYS A 1 94 ? 1.784 -2.135 2.470 1.00 98.56 94 CYS A C 1
ATOM 744 O O . CYS A 1 94 ? 0.981 -2.918 2.980 1.00 98.56 94 CYS A O 1
ATOM 746 N N . ARG A 1 95 ? 2.896 -1.759 3.106 1.00 98.75 95 ARG A N 1
ATOM 747 C CA . ARG A 1 95 ? 3.288 -2.250 4.426 1.00 98.75 95 ARG A CA 1
ATOM 748 C C . ARG A 1 95 ? 2.320 -1.783 5.508 1.00 98.75 95 ARG A C 1
ATOM 750 O O . ARG A 1 95 ? 1.879 -2.622 6.296 1.00 98.75 95 ARG A O 1
ATOM 757 N N . ALA A 1 96 ? 1.916 -0.511 5.476 1.00 98.75 96 ALA A N 1
ATOM 758 C CA . ALA A 1 96 ? 0.904 0.028 6.380 1.00 98.75 96 ALA A CA 1
ATOM 759 C C . ALA A 1 96 ? -0.427 -0.731 6.257 1.00 98.75 96 ALA A C 1
ATOM 761 O O . ALA A 1 96 ? -1.003 -1.160 7.256 1.00 98.75 96 ALA A O 1
ATOM 762 N N . ILE A 1 97 ? -0.882 -0.977 5.024 1.00 98.62 97 ILE A N 1
ATOM 763 C CA . ILE A 1 97 ? -2.111 -1.734 4.757 1.00 98.62 97 ILE A CA 1
ATOM 764 C C . ILE A 1 97 ? -2.008 -3.168 5.288 1.00 98.62 97 ILE A C 1
ATOM 766 O O . ILE A 1 97 ? -2.906 -3.631 5.991 1.00 98.62 97 ILE A O 1
ATOM 770 N N . ARG A 1 98 ? -0.904 -3.872 5.014 1.00 98.38 98 ARG A N 1
ATOM 771 C CA . ARG A 1 98 ? -0.677 -5.237 5.518 1.00 98.38 98 ARG A CA 1
ATOM 772 C C . ARG A 1 98 ? -0.697 -5.291 7.048 1.00 98.38 98 ARG A C 1
ATOM 774 O O . ARG A 1 98 ? -1.253 -6.221 7.634 1.00 98.38 98 ARG A O 1
ATOM 781 N N . GLN A 1 99 ? -0.101 -4.300 7.706 1.00 98.50 99 GLN A N 1
ATOM 782 C CA . GLN A 1 99 ? -0.118 -4.183 9.162 1.00 98.50 99 GLN A CA 1
ATOM 783 C C . GLN A 1 99 ? -1.537 -3.943 9.692 1.00 98.50 99 GLN A C 1
ATOM 785 O O . GLN A 1 99 ? -1.948 -4.656 10.606 1.00 98.50 99 GLN A O 1
ATOM 790 N N . GLU A 1 100 ? -2.322 -3.048 9.084 1.00 98.25 100 GLU A N 1
ATOM 791 C CA . GLU A 1 100 ? -3.730 -2.846 9.459 1.00 98.25 100 GLU A CA 1
ATOM 792 C C . GLU A 1 100 ? -4.564 -4.122 9.327 1.00 98.25 100 GLU A C 1
ATOM 794 O O . GLU A 1 100 ? -5.289 -4.477 10.257 1.00 98.25 100 GLU A O 1
ATOM 799 N N . LEU A 1 101 ? -4.424 -4.841 8.209 1.00 97.56 101 LEU A N 1
ATOM 800 C CA . LEU A 1 101 ? -5.105 -6.120 7.982 1.00 97.56 101 LEU A CA 1
ATOM 801 C C . LEU A 1 101 ? -4.719 -7.182 9.021 1.00 97.56 101 LEU A C 1
ATOM 803 O O . LEU A 1 101 ? -5.516 -8.062 9.332 1.00 97.56 101 LEU A O 1
ATOM 807 N N . SER A 1 102 ? -3.521 -7.065 9.596 1.00 97.44 102 SER A N 1
ATOM 808 C CA . SER A 1 102 ? -3.019 -7.938 10.663 1.00 97.44 102 SER A CA 1
ATOM 809 C C . SER A 1 102 ? -3.324 -7.421 12.079 1.00 97.44 102 SER A C 1
ATOM 811 O O . SER A 1 102 ? -2.806 -7.971 13.047 1.00 97.44 102 SER A O 1
ATOM 813 N N . GLY A 1 103 ? -4.090 -6.335 12.231 1.00 97.56 103 GLY A N 1
ATOM 814 C CA . GLY A 1 103 ? -4.389 -5.723 13.534 1.00 97.56 103 GLY A CA 1
ATOM 815 C C . GLY A 1 103 ? -3.239 -4.917 14.159 1.00 97.56 103 GLY A C 1
ATOM 816 O O . GLY A 1 103 ? -3.353 -4.464 15.296 1.00 97.56 103 GLY A O 1
ATOM 817 N N . ARG A 1 104 ? -2.146 -4.689 13.423 1.00 98.44 104 ARG A N 1
ATOM 818 C CA . ARG A 1 104 ? -0.946 -3.945 13.848 1.00 98.44 104 ARG A CA 1
ATOM 819 C C . ARG A 1 104 ? -1.085 -2.446 13.571 1.00 98.44 104 ARG A C 1
ATOM 821 O O . ARG A 1 104 ? -0.433 -1.877 12.699 1.00 98.44 104 ARG A O 1
ATOM 828 N N . GLY A 1 105 ? -2.019 -1.810 14.278 1.00 98.19 105 GLY A N 1
ATOM 829 C CA . GLY A 1 105 ? -2.404 -0.415 14.029 1.00 98.19 105 GLY A CA 1
ATOM 830 C C . GLY A 1 105 ? -1.296 0.609 14.303 1.00 98.19 105 GLY A C 1
ATOM 831 O O . GLY A 1 105 ? -1.184 1.593 13.571 1.00 98.19 105 GLY A O 1
ATOM 832 N N . THR A 1 106 ? -0.465 0.382 15.325 1.00 98.38 106 THR A N 1
ATOM 833 C CA . THR A 1 106 ? 0.632 1.294 15.694 1.00 98.38 106 THR A CA 1
ATOM 834 C C . THR A 1 106 ? 1.719 1.314 14.629 1.00 98.38 106 THR A C 1
ATOM 836 O O . THR A 1 106 ? 2.166 2.389 14.229 1.00 98.38 106 THR A O 1
ATOM 839 N N . GLU A 1 107 ? 2.118 0.141 14.136 1.00 98.56 107 GLU A N 1
ATOM 840 C CA . GLU A 1 107 ? 3.066 0.042 13.031 1.00 98.56 107 GLU A CA 1
ATOM 841 C C . GLU A 1 107 ? 2.485 0.686 11.767 1.00 98.56 107 GLU A C 1
ATOM 843 O O . GLU A 1 107 ? 3.159 1.507 11.140 1.00 98.56 107 GLU A O 1
ATOM 848 N N . ALA A 1 108 ? 1.205 0.426 11.461 1.00 98.69 108 ALA A N 1
ATOM 849 C CA . ALA A 1 108 ? 0.564 0.982 10.269 1.00 98.69 108 ALA A CA 1
ATOM 850 C C . ALA A 1 108 ? 0.552 2.512 10.288 1.00 98.69 108 ALA A C 1
ATOM 852 O O . ALA A 1 108 ? 0.839 3.172 9.287 1.00 98.69 108 ALA A O 1
ATOM 853 N N . LEU A 1 109 ? 0.266 3.093 11.455 1.00 98.69 109 LEU A N 1
ATOM 854 C CA . LEU A 1 109 ? 0.313 4.534 11.667 1.00 98.69 109 LEU A CA 1
ATOM 855 C C . LEU A 1 109 ? 1.716 5.105 11.417 1.00 98.69 109 LEU A C 1
ATOM 857 O O . LEU A 1 109 ? 1.836 6.181 10.821 1.00 98.69 109 LEU A O 1
ATOM 8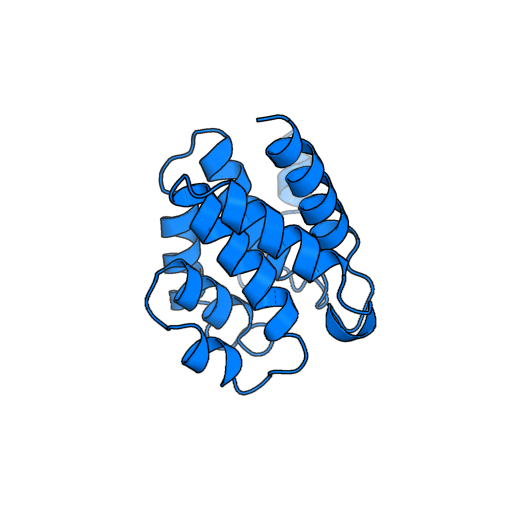61 N N . ALA A 1 110 ? 2.768 4.414 11.864 1.00 98.75 110 ALA A N 1
ATOM 862 C CA . ALA A 1 110 ? 4.144 4.838 11.630 1.00 98.75 110 ALA A CA 1
ATOM 863 C C . ALA A 1 110 ? 4.478 4.854 10.130 1.00 98.75 110 ALA A C 1
ATOM 865 O O . ALA A 1 110 ? 5.064 5.825 9.648 1.00 98.75 110 ALA A O 1
ATOM 866 N N . ASP A 1 111 ? 4.032 3.847 9.380 1.00 98.81 111 ASP A N 1
ATOM 867 C CA . ASP A 1 111 ? 4.284 3.748 7.942 1.00 98.81 111 ASP A CA 1
ATOM 868 C C . ASP A 1 111 ? 3.522 4.791 7.118 1.00 98.81 111 ASP A C 1
ATOM 870 O O . ASP A 1 111 ? 4.117 5.438 6.250 1.00 98.81 111 ASP A O 1
ATOM 874 N N . TYR A 1 112 ? 2.250 5.063 7.432 1.00 98.75 112 TYR A N 1
ATOM 875 C CA . TYR A 1 112 ? 1.525 6.158 6.775 1.00 98.75 112 TYR A CA 1
ATOM 876 C C . TYR A 1 112 ? 2.167 7.521 7.043 1.00 98.75 112 TYR A C 1
ATOM 878 O O . TYR A 1 112 ? 2.261 8.355 6.139 1.00 98.75 112 TYR A O 1
ATOM 886 N N . ARG A 1 113 ? 2.648 7.759 8.270 1.00 98.75 113 ARG A N 1
ATOM 887 C CA . ARG A 1 113 ? 3.390 8.986 8.599 1.00 98.75 113 ARG A CA 1
ATOM 888 C C . ARG A 1 113 ? 4.712 9.059 7.845 1.00 98.75 113 ARG A C 1
ATOM 890 O O . ARG A 1 113 ? 5.050 10.127 7.346 1.00 98.75 113 ARG A O 1
ATOM 897 N N . ALA A 1 114 ? 5.432 7.946 7.729 1.00 98.69 114 ALA A N 1
ATOM 898 C CA . ALA A 1 114 ? 6.673 7.886 6.968 1.00 98.69 114 ALA A CA 1
ATOM 899 C C . ALA A 1 114 ? 6.441 8.202 5.482 1.00 98.69 114 ALA A C 1
ATOM 901 O O . ALA A 1 114 ? 7.212 8.969 4.911 1.00 98.69 114 ALA A O 1
ATOM 902 N N . TYR A 1 115 ? 5.357 7.698 4.878 1.00 98.44 115 TYR A N 1
ATOM 903 C CA . TYR A 1 115 ? 4.970 8.049 3.507 1.00 98.44 115 TYR A CA 1
ATOM 904 C C . TYR A 1 115 ? 4.724 9.560 3.364 1.00 98.44 115 TYR A C 1
ATOM 906 O O . TYR A 1 115 ? 5.307 10.214 2.499 1.00 98.44 115 TYR A O 1
ATOM 914 N N . LEU A 1 116 ? 3.922 10.140 4.264 1.00 98.12 116 LEU A N 1
ATOM 915 C CA . LEU A 1 116 ? 3.611 11.575 4.269 1.00 98.12 116 LEU A CA 1
ATOM 916 C C . LEU A 1 116 ? 4.809 12.472 4.612 1.00 98.12 116 LEU A C 1
ATOM 918 O O . LEU A 1 116 ? 4.740 13.680 4.390 1.00 98.12 116 LEU A O 1
ATOM 922 N N . ALA A 1 117 ? 5.894 11.912 5.143 1.00 98.25 117 ALA A N 1
ATOM 923 C CA . ALA A 1 117 ? 7.135 12.631 5.400 1.00 98.25 117 ALA A CA 1
ATOM 924 C C . ALA A 1 117 ? 8.092 12.631 4.195 1.00 98.25 117 ALA A C 1
ATOM 926 O O . ALA A 1 117 ? 9.028 13.430 4.168 1.00 98.25 117 ALA A O 1
ATOM 927 N N . LEU A 1 118 ? 7.880 11.771 3.189 1.00 97.56 118 LEU A N 1
ATOM 928 C CA . LEU A 1 118 ? 8.710 11.764 1.981 1.00 97.56 118 LEU A CA 1
ATOM 929 C C . LEU A 1 118 ? 8.539 13.078 1.201 1.00 97.56 118 LEU A C 1
ATOM 931 O O . LEU A 1 118 ? 7.412 13.557 1.085 1.00 97.56 118 LEU A O 1
ATOM 935 N N . PRO A 1 119 ? 9.593 13.652 0.600 1.00 96.50 119 PRO A N 1
ATOM 936 C CA . PRO A 1 119 ? 9.445 14.713 -0.395 1.00 96.50 119 PRO A CA 1
ATOM 937 C C . PRO A 1 119 ? 8.498 14.297 -1.532 1.00 96.50 119 PRO A C 1
ATOM 939 O O . PRO A 1 119 ? 8.511 13.137 -1.935 1.00 96.50 119 PRO A O 1
ATOM 942 N N . LEU A 1 120 ? 7.708 15.229 -2.082 1.00 93.44 120 LEU A N 1
ATOM 943 C CA . LEU A 1 120 ? 6.694 14.916 -3.107 1.00 93.44 120 LEU A CA 1
ATOM 944 C C . LEU A 1 120 ? 7.272 14.169 -4.319 1.00 93.44 120 LEU A C 1
ATOM 946 O O . LEU A 1 120 ? 6.709 13.167 -4.740 1.00 93.44 120 LEU A O 1
ATOM 950 N N . TRP A 1 121 ? 8.446 14.583 -4.798 1.00 92.69 121 TRP A N 1
ATOM 951 C CA . TRP A 1 121 ? 9.140 13.952 -5.928 1.00 92.69 121 TRP A CA 1
ATOM 952 C C . TRP A 1 121 ? 9.589 12.504 -5.662 1.00 92.69 121 TRP A C 1
ATOM 954 O O . TRP A 1 121 ? 9.909 11.781 -6.599 1.00 92.69 121 TRP A O 1
ATOM 964 N N . GLN A 1 122 ? 9.630 12.062 -4.398 1.00 95.12 122 GLN A N 1
ATOM 965 C CA . GLN A 1 122 ? 9.890 10.660 -4.053 1.00 95.12 122 GLN A CA 1
ATOM 966 C C . GLN A 1 122 ? 8.620 9.805 -4.070 1.00 95.12 122 GLN A C 1
ATOM 968 O O . GLN A 1 122 ? 8.727 8.580 -4.106 1.00 95.12 122 GLN A O 1
ATOM 973 N N . ARG A 1 123 ? 7.432 10.420 -4.022 1.00 93.44 123 ARG A N 1
ATOM 974 C CA . ARG A 1 123 ? 6.152 9.704 -3.930 1.00 93.44 123 ARG A CA 1
ATOM 975 C C . ARG A 1 123 ? 5.624 9.291 -5.298 1.00 93.44 123 ARG A C 1
ATOM 977 O O . ARG A 1 123 ? 5.117 8.185 -5.425 1.00 93.44 123 ARG A O 1
ATOM 984 N N . SER A 1 124 ? 5.762 10.170 -6.285 1.00 90.25 124 SER A N 1
ATOM 985 C CA . SER A 1 124 ? 5.266 9.980 -7.649 1.00 90.25 124 SER A CA 1
ATOM 986 C C . SER A 1 124 ? 5.830 11.064 -8.578 1.00 90.25 124 SER A C 1
ATOM 988 O O . SER A 1 124 ? 6.303 12.104 -8.107 1.00 90.25 124 SER A O 1
ATOM 990 N N . VAL A 1 125 ? 5.785 10.826 -9.894 1.00 86.94 125 VAL A N 1
ATOM 991 C CA . VAL A 1 125 ? 6.186 11.808 -10.923 1.00 86.94 125 VAL A CA 1
ATOM 992 C C . VAL A 1 125 ? 5.260 13.027 -10.899 1.00 86.94 125 VAL A C 1
ATOM 994 O O . VAL A 1 125 ? 5.718 14.168 -10.917 1.00 86.94 125 VAL A O 1
ATOM 997 N N . GLU A 1 126 ? 3.955 12.782 -10.800 1.00 86.62 126 GLU A N 1
ATOM 998 C CA . GLU A 1 126 ? 2.917 13.800 -10.650 1.00 86.62 126 GLU A CA 1
ATOM 999 C C . GLU A 1 126 ? 2.356 13.779 -9.230 1.00 86.62 126 GLU A C 1
ATOM 1001 O O . GLU A 1 126 ? 2.397 12.753 -8.560 1.00 86.62 126 GLU A O 1
ATOM 1006 N N . VAL A 1 127 ? 1.797 14.887 -8.746 1.00 81.31 127 VAL A N 1
ATOM 1007 C CA . VAL A 1 127 ? 1.122 14.888 -7.439 1.00 81.31 127 VAL A CA 1
ATOM 1008 C C . VAL A 1 127 ? -0.094 13.956 -7.505 1.00 81.31 127 VAL A C 1
ATOM 1010 O O . VAL A 1 127 ? -1.046 14.263 -8.216 1.00 81.31 127 VAL A O 1
ATOM 1013 N N . ASP A 1 128 ? -0.085 12.857 -6.740 1.00 86.50 128 ASP A N 1
ATOM 1014 C CA . ASP A 1 128 ? -1.254 11.989 -6.536 1.00 86.50 128 ASP A CA 1
ATOM 1015 C C . ASP A 1 128 ? -2.011 12.419 -5.262 1.00 86.50 128 ASP A C 1
ATOM 1017 O O . ASP A 1 128 ? -1.681 11.990 -4.146 1.00 86.50 128 ASP A O 1
ATOM 1021 N N . PRO A 1 129 ? -3.053 13.266 -5.388 1.00 88.19 129 PRO A N 1
ATOM 1022 C CA . PRO A 1 129 ? -3.809 13.729 -4.234 1.00 88.19 129 PRO A CA 1
ATOM 1023 C C . PRO A 1 129 ? -4.627 12.612 -3.582 1.00 88.19 129 PRO A C 1
ATOM 1025 O O . PRO A 1 129 ? -5.069 12.776 -2.445 1.00 88.19 129 PRO A O 1
ATOM 1028 N N . THR A 1 130 ? -4.880 11.501 -4.274 1.00 91.56 130 THR A N 1
ATOM 1029 C CA . THR A 1 130 ? -5.750 10.437 -3.772 1.00 91.56 130 THR A CA 1
ATOM 1030 C C . THR A 1 130 ? -5.003 9.578 -2.765 1.00 91.56 130 THR A C 1
ATOM 1032 O O . THR A 1 130 ? -5.480 9.438 -1.636 1.00 91.56 130 THR A O 1
ATOM 1035 N N . THR A 1 131 ? -3.802 9.094 -3.106 1.00 93.62 131 THR A N 1
ATOM 1036 C CA . THR A 1 131 ? -2.965 8.341 -2.156 1.00 93.62 131 THR A CA 1
ATOM 1037 C C . THR A 1 131 ? -2.567 9.214 -0.964 1.00 93.62 131 THR A C 1
ATOM 1039 O O . THR A 1 131 ? -2.589 8.754 0.179 1.00 93.62 131 THR A O 1
ATOM 1042 N N . GLU A 1 132 ? -2.277 10.502 -1.188 1.00 94.62 132 GLU A N 1
ATOM 1043 C CA . GLU A 1 132 ? -1.982 11.439 -0.100 1.00 94.62 132 GLU A CA 1
ATOM 1044 C C . GLU A 1 132 ? -3.167 11.623 0.858 1.00 94.62 132 GLU A C 1
ATOM 1046 O O . GLU A 1 132 ? -3.012 11.448 2.071 1.00 94.62 132 GLU A O 1
ATOM 1051 N N . ARG A 1 133 ? -4.363 11.922 0.336 1.00 95.88 133 ARG A N 1
ATOM 1052 C CA . ARG A 1 133 ? -5.570 12.072 1.166 1.00 95.88 133 ARG A CA 1
ATOM 1053 C C . ARG A 1 133 ? -5.931 10.778 1.879 1.00 95.88 133 ARG A C 1
ATOM 1055 O O . ARG A 1 133 ? -6.348 10.824 3.036 1.00 95.88 133 ARG A O 1
ATOM 1062 N N . PHE A 1 134 ? -5.752 9.634 1.221 1.00 97.06 134 PHE A N 1
ATOM 1063 C CA . PHE A 1 134 ? -5.934 8.328 1.841 1.00 97.06 134 PHE A CA 1
ATOM 1064 C C . PHE A 1 134 ? -5.000 8.158 3.045 1.00 97.06 134 PHE A C 1
ATOM 1066 O O . PHE A 1 134 ? -5.481 7.891 4.147 1.00 97.06 134 PHE A O 1
ATOM 1073 N N . ALA A 1 135 ? -3.694 8.386 2.878 1.00 98.00 135 ALA A N 1
ATOM 1074 C CA . ALA A 1 135 ? -2.728 8.273 3.968 1.00 98.00 135 ALA A CA 1
ATOM 1075 C C . ALA A 1 135 ? -3.032 9.259 5.114 1.00 98.00 135 ALA A C 1
ATOM 1077 O O . ALA A 1 135 ? -3.029 8.865 6.280 1.00 98.00 135 ALA A O 1
ATOM 1078 N N . GLN A 1 136 ? -3.373 10.516 4.805 1.00 98.19 136 GLN A N 1
ATOM 1079 C CA . GLN A 1 136 ? -3.783 11.515 5.805 1.00 98.19 136 GLN A CA 1
ATOM 1080 C C . GLN A 1 136 ? -5.014 11.057 6.598 1.00 98.19 136 GLN A C 1
ATOM 1082 O O . GLN A 1 136 ? -5.027 11.117 7.831 1.00 98.19 136 GLN A O 1
ATOM 1087 N N . TRP A 1 137 ? -6.038 10.553 5.904 1.00 98.06 137 TRP A N 1
ATOM 1088 C CA . TRP A 1 137 ? -7.234 10.005 6.536 1.00 98.06 137 TRP A CA 1
ATOM 1089 C C . TRP A 1 137 ? -6.901 8.818 7.445 1.00 98.06 137 TRP A C 1
ATOM 1091 O O . TRP A 1 137 ? -7.371 8.782 8.586 1.00 98.06 137 TRP A O 1
ATOM 1101 N N . ARG A 1 138 ? -6.051 7.882 6.995 1.00 98.44 138 ARG A N 1
ATOM 1102 C CA . ARG A 1 138 ? -5.619 6.744 7.821 1.00 98.44 138 ARG A CA 1
ATOM 1103 C C . ARG A 1 138 ? -4.869 7.185 9.072 1.00 98.44 138 ARG A C 1
ATOM 1105 O O . ARG A 1 138 ? -5.181 6.682 10.149 1.00 98.44 138 ARG A O 1
ATOM 1112 N N . VAL A 1 139 ? -3.967 8.166 8.975 1.00 98.69 139 VAL A N 1
ATOM 1113 C CA . VAL A 1 139 ? -3.269 8.732 10.145 1.00 98.69 139 VAL A CA 1
ATOM 1114 C C . VAL A 1 139 ? -4.262 9.266 11.177 1.00 98.69 139 VAL A C 1
ATOM 1116 O O . VAL A 1 139 ? -4.140 8.954 12.363 1.00 98.69 139 VAL A O 1
ATOM 1119 N N . VAL A 1 140 ? -5.268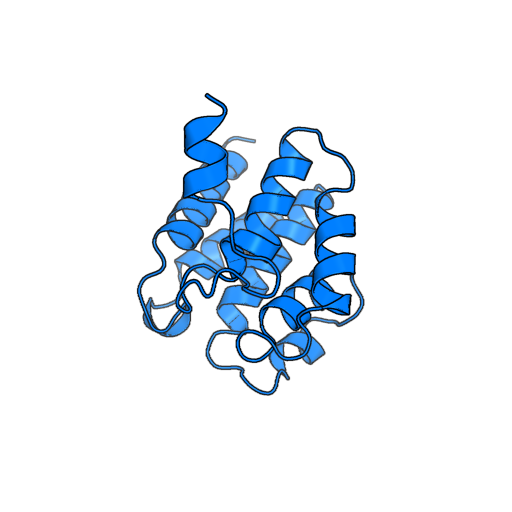 10.032 10.745 1.00 98.44 140 VAL A N 1
ATOM 1120 C CA . VAL A 1 140 ? -6.302 10.570 11.645 1.00 98.44 140 VAL A CA 1
ATOM 1121 C C . VAL A 1 140 ? -7.154 9.452 12.247 1.00 98.44 140 VAL A C 1
ATOM 1123 O O . VAL A 1 140 ? -7.458 9.494 13.438 1.00 98.44 140 VAL A O 1
ATOM 1126 N N . ALA A 1 141 ? -7.542 8.455 11.450 1.00 97.62 141 ALA A N 1
ATOM 1127 C CA . ALA A 1 141 ? -8.377 7.344 11.899 1.00 97.62 141 ALA A CA 1
ATOM 1128 C C . ALA A 1 141 ? -7.665 6.452 12.929 1.00 97.62 141 ALA A C 1
ATOM 1130 O O . ALA A 1 141 ? -8.275 6.057 13.920 1.00 97.62 141 ALA A O 1
ATOM 1131 N N . LEU A 1 142 ? -6.382 6.156 12.708 1.00 97.50 142 LEU A N 1
ATOM 1132 C CA . LEU A 1 142 ? -5.580 5.305 13.587 1.00 97.50 142 LEU A CA 1
ATOM 1133 C C . LEU A 1 142 ? -5.107 6.029 14.852 1.00 97.50 142 LEU A C 1
ATOM 1135 O O . LEU A 1 142 ? -4.967 5.387 15.881 1.00 97.50 142 LEU A O 1
ATOM 1139 N N . SER A 1 143 ? -4.921 7.354 14.817 1.00 96.88 143 SER A N 1
ATOM 1140 C CA . SER A 1 143 ? -4.503 8.128 16.003 1.00 96.88 143 SER A CA 1
ATOM 1141 C C . SER A 1 143 ? -5.604 8.290 17.065 1.00 96.88 143 SER A C 1
ATOM 1143 O O . SER A 1 143 ? -5.334 8.822 18.136 1.00 96.88 143 SER A O 1
ATOM 1145 N N . LYS A 1 144 ? -6.851 7.907 16.757 1.00 92.19 144 LYS A N 1
ATOM 1146 C CA . LYS A 1 144 ? -8.013 8.010 17.661 1.00 92.19 144 LYS A CA 1
ATOM 1147 C C . LYS A 1 144 ? -8.356 6.701 18.381 1.00 92.19 144 LYS A C 1
ATOM 1149 O O . LYS A 1 144 ? -9.298 6.696 19.170 1.00 92.19 144 LYS A O 1
ATOM 1154 N N . ARG A 1 145 ? -7.684 5.606 18.029 1.00 81.56 145 ARG A N 1
ATOM 1155 C CA . ARG A 1 145 ? -7.875 4.284 18.634 1.00 81.56 145 ARG A CA 1
ATOM 1156 C C . ARG A 1 145 ? -6.957 4.133 19.836 1.00 81.56 145 ARG A C 1
ATOM 1158 O O . ARG A 1 145 ? -7.411 3.489 20.800 1.00 81.56 145 ARG A O 1
#

pLDDT: mean 89.84, std 14.69, range [41.53, 98.81]

Sequence (145 aa):
MARALDMFAVPDGCEFHQSEGFTLNNYVIVPFLRELSGDRGAMARACADTRSRCRYVYEQHPWYCASYLADVIDEAAFLAQPYGLHARAELLICRAIRQELSGRGTEALADYRAYLALPLWQRSVEVDPTTERFAQWRVVALSKR